Protein AF-T0DKM8-F1 (afdb_monomer)

Foldseek 3Di:
DDDLFWLQLQLVLLVVLQCPDPVRADLQRLCVQLVHDGSVVNVCNNVRNDHDDPVSLVSSCVSSVNDSVSNVVSVVVRVVVSVVSVVVVVVVVVVVVVVVVVVVVVVVVVVVVVVVPVVPPPPDD

Secondary structure (DSSP, 8-state):
---SS--HHHHHHHHHHHHHSSSPPPHHHHHHHTT-SSTHHHHHHHTTS-PPPGGGHHHHHHHHT--HHHHHHHHHHHHHHHHHHHHHHHHHHHHHHHHHHHHHHHHHHHHHHHHTTSSTTS---

Radius of gyration: 28.66 Å; Cα contacts (8 Å, |Δi|>4): 99; chains: 1; bounding box: 70×49×74 Å

Solvent-accessible surface area (backbone atoms only — not comparable to full-atom values): 7139 Å² total; per-residue (Å²): 132,83,71,63,68,48,21,55,52,48,10,48,52,52,49,52,37,39,64,70,37,84,74,77,49,50,52,48,55,48,19,47,75,72,73,40,95,54,28,61,63,44,51,36,23,55,69,30,74,39,77,82,59,80,92,44,47,69,55,50,26,68,75,51,74,44,55,73,63,63,54,47,53,33,52,49,52,20,49,51,55,18,52,53,44,53,55,53,51,52,55,52,50,54,53,53,52,54,59,51,54,59,52,54,63,60,56,60,64,64,57,61,64,59,62,68,61,68,70,73,77,77,83,83,129

Sequence (125 aa):
MKERRVFENIAELIKVKRRSLSPKVSQQGLSYRLGYKNGQFISNIERGLCSVPLRSLNTVCSVLKVSKEELKEVLLKDYEQTIDNYFAEAALQEQASASVEARDASATSDKELKGNFEFASSLVI

Structure (mmCIF, N/CA/C/O backbone):
data_AF-T0DKM8-F1
#
_entry.id   AF-T0DKM8-F1
#
loop_
_atom_site.group_PDB
_atom_site.id
_atom_site.type_symbol
_atom_site.label_atom_id
_atom_site.label_alt_id
_atom_site.label_comp_id
_atom_site.label_asym_id
_atom_site.label_entity_id
_atom_site.label_seq_id
_atom_site.pdbx_PDB_ins_code
_atom_site.Cartn_x
_atom_site.Cartn_y
_atom_site.Cartn_z
_atom_site.occupancy
_atom_site.B_iso_or_equiv
_atom_site.auth_seq_id
_atom_site.auth_comp_id
_atom_site.auth_asym_id
_atom_site.auth_atom_id
_atom_site.pdbx_PDB_model_num
ATOM 1 N N . MET A 1 1 ? -8.345 13.073 12.822 1.00 47.56 1 MET A N 1
ATOM 2 C CA . MET A 1 1 ? -9.234 11.894 12.871 1.00 47.56 1 MET A CA 1
ATOM 3 C C . MET A 1 1 ? -8.522 10.799 12.096 1.00 47.56 1 MET A C 1
ATOM 5 O O . MET A 1 1 ? -8.175 11.049 10.949 1.00 47.56 1 MET A O 1
ATOM 9 N N . LYS A 1 2 ? -8.146 9.690 12.741 1.00 60.09 2 LYS A N 1
ATOM 10 C CA . LYS A 1 2 ? -7.409 8.601 12.079 1.00 60.09 2 LYS A CA 1
ATOM 11 C C . LYS A 1 2 ? -8.352 7.943 11.062 1.00 60.09 2 LYS A C 1
ATOM 13 O O . LYS A 1 2 ? -9.516 7.724 11.391 1.00 60.09 2 LYS A O 1
ATOM 18 N N . GLU A 1 3 ? -7.909 7.722 9.825 1.00 70.69 3 GLU A N 1
ATOM 19 C CA . GLU A 1 3 ? -8.749 7.062 8.818 1.00 70.69 3 GLU A CA 1
ATOM 20 C C . GLU A 1 3 ? -9.077 5.630 9.262 1.00 70.69 3 GLU A C 1
ATOM 22 O O . GLU A 1 3 ? -8.225 4.920 9.791 1.00 70.69 3 GLU A O 1
ATOM 27 N N . ARG A 1 4 ? -10.335 5.211 9.060 1.00 81.94 4 ARG A N 1
ATOM 28 C CA . ARG A 1 4 ? -10.821 3.894 9.509 1.00 81.94 4 ARG A CA 1
ATOM 29 C C . ARG A 1 4 ? -10.088 2.746 8.824 1.00 81.94 4 ARG A C 1
ATOM 31 O O . ARG A 1 4 ? -9.781 1.742 9.454 1.00 81.94 4 ARG A O 1
ATOM 38 N N . ARG A 1 5 ? -9.817 2.902 7.528 1.00 92.50 5 ARG A N 1
ATOM 39 C CA . ARG A 1 5 ? -9.072 1.925 6.732 1.00 92.50 5 ARG A CA 1
ATOM 40 C C . ARG A 1 5 ? -7.619 2.342 6.660 1.00 92.50 5 ARG A C 1
ATOM 42 O O . ARG A 1 5 ? -7.336 3.513 6.431 1.00 92.50 5 ARG A O 1
ATOM 49 N N . VAL A 1 6 ? -6.736 1.369 6.808 1.00 95.50 6 VAL A N 1
ATOM 50 C CA . VAL A 1 6 ? -5.294 1.573 6.76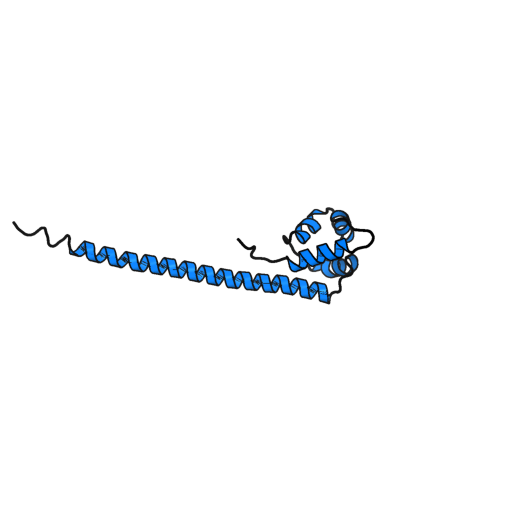5 1.00 95.50 6 VAL A CA 1
ATOM 51 C C . VAL A 1 6 ? -4.738 0.961 5.489 1.00 95.50 6 VAL A C 1
ATOM 53 O O . VAL A 1 6 ? -5.102 -0.152 5.118 1.00 95.50 6 VAL A O 1
ATOM 56 N N . PHE A 1 7 ? -3.869 1.710 4.813 1.00 96.94 7 PHE A N 1
ATOM 57 C CA . PHE A 1 7 ? -3.139 1.271 3.620 1.00 96.94 7 PHE A CA 1
ATOM 58 C C . PHE A 1 7 ? -1.658 1.680 3.694 1.00 96.94 7 PHE A C 1
ATOM 60 O O . PHE A 1 7 ? -1.002 1.863 2.670 1.00 96.94 7 PHE A O 1
ATOM 67 N N . GLU A 1 8 ? -1.140 1.914 4.900 1.00 96.75 8 GLU A N 1
ATOM 68 C CA . GLU A 1 8 ? 0.201 2.462 5.113 1.00 96.75 8 GLU A CA 1
ATOM 69 C C . GLU A 1 8 ? 1.288 1.452 4.743 1.00 96.75 8 GLU A C 1
ATOM 71 O O . GLU A 1 8 ? 2.260 1.810 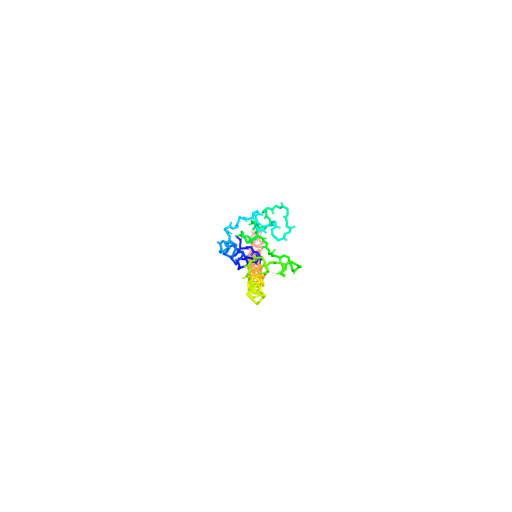4.071 1.00 96.75 8 GLU A O 1
ATOM 76 N N . ASN A 1 9 ? 1.105 0.179 5.107 1.00 97.81 9 ASN A N 1
ATOM 77 C CA . ASN A 1 9 ? 2.109 -0.847 4.857 1.00 97.81 9 ASN A CA 1
ATOM 78 C C . ASN A 1 9 ? 2.210 -1.126 3.346 1.00 97.81 9 ASN A C 1
ATOM 80 O O . ASN A 1 9 ? 3.316 -1.191 2.799 1.00 97.81 9 ASN A O 1
ATOM 84 N N . ILE A 1 10 ? 1.075 -1.228 2.634 1.00 97.38 10 ILE A N 1
ATOM 85 C CA . ILE A 1 10 ? 1.094 -1.384 1.172 1.00 97.38 10 ILE A CA 1
ATOM 86 C C . ILE A 1 10 ? 1.632 -0.134 0.470 1.00 97.38 10 ILE A C 1
ATOM 88 O O . ILE A 1 10 ? 2.397 -0.258 -0.490 1.00 97.38 10 ILE A O 1
ATOM 92 N N . ALA A 1 11 ? 1.294 1.066 0.951 1.00 97.81 11 ALA A N 1
ATOM 93 C CA . ALA A 1 11 ? 1.808 2.319 0.403 1.00 97.81 11 ALA A CA 1
ATOM 94 C C . ALA A 1 11 ? 3.338 2.364 0.452 1.00 97.81 11 ALA A C 1
ATOM 96 O O . ALA A 1 11 ? 3.991 2.686 -0.548 1.00 97.81 11 ALA A O 1
ATOM 97 N N . GLU A 1 12 ? 3.910 2.008 1.603 1.00 98.12 12 GLU A N 1
ATOM 98 C CA . GLU A 1 12 ? 5.351 1.967 1.808 1.00 98.12 12 GLU A CA 1
ATOM 99 C C . GLU A 1 12 ? 6.015 0.913 0.918 1.00 98.12 12 GLU A C 1
ATOM 101 O O . GLU A 1 12 ? 6.947 1.248 0.179 1.00 98.12 12 GLU A O 1
ATOM 106 N N . LEU A 1 13 ? 5.491 -0.319 0.900 1.00 97.94 13 LEU A N 1
ATOM 107 C CA . LEU A 1 13 ? 6.019 -1.405 0.072 1.00 97.94 13 LEU A CA 1
ATOM 108 C C . LEU A 1 13 ? 6.095 -0.997 -1.406 1.00 97.94 13 LEU A C 1
ATOM 110 O O . LEU A 1 13 ? 7.150 -1.106 -2.036 1.00 97.94 13 LEU A O 1
ATOM 114 N N . ILE A 1 14 ? 4.995 -0.486 -1.965 1.00 97.12 14 ILE A N 1
ATOM 115 C CA . ILE A 1 14 ? 4.922 -0.091 -3.378 1.00 97.12 14 ILE A CA 1
ATOM 116 C C . ILE A 1 14 ? 5.894 1.059 -3.672 1.00 97.12 14 ILE A C 1
ATOM 118 O O . ILE A 1 14 ? 6.615 1.019 -4.675 1.00 97.12 14 ILE A O 1
ATOM 122 N N . LYS A 1 15 ? 5.963 2.063 -2.790 1.00 97.38 15 LYS A N 1
ATOM 123 C CA . LYS A 1 15 ? 6.846 3.228 -2.941 1.00 97.38 15 LYS A CA 1
ATOM 124 C C . LYS A 1 15 ? 8.319 2.834 -2.915 1.00 97.38 15 LYS A C 1
ATOM 126 O O . LYS A 1 15 ? 9.087 3.303 -3.760 1.00 97.38 15 LYS A O 1
ATOM 131 N N . VAL A 1 16 ? 8.715 1.983 -1.969 1.00 97.25 16 VAL A N 1
ATOM 132 C CA . VAL A 1 16 ? 10.092 1.490 -1.833 1.00 97.25 16 VAL A CA 1
ATOM 133 C C . VAL A 1 16 ? 10.463 0.643 -3.046 1.00 97.25 16 VAL A C 1
ATOM 135 O O . VAL A 1 16 ? 11.441 0.960 -3.726 1.00 97.25 16 VAL A O 1
ATOM 138 N N . LYS A 1 17 ? 9.643 -0.357 -3.393 1.00 96.81 17 LYS A N 1
ATOM 139 C CA . LYS A 1 17 ? 9.926 -1.274 -4.508 1.00 96.81 17 LYS A CA 1
ATOM 140 C C . LYS A 1 17 ? 9.964 -0.552 -5.848 1.00 96.81 17 LYS A C 1
ATOM 142 O O . LYS A 1 17 ? 10.842 -0.816 -6.660 1.00 96.81 17 LYS A O 1
ATOM 147 N N . ARG A 1 18 ? 9.084 0.428 -6.087 1.00 96.75 18 ARG A N 1
ATOM 148 C CA . ARG A 1 18 ? 9.153 1.250 -7.306 1.00 96.75 18 ARG A CA 1
ATOM 149 C C . ARG A 1 18 ? 10.467 2.025 -7.391 1.00 96.75 18 ARG A C 1
ATOM 151 O O . ARG A 1 18 ? 11.062 2.102 -8.466 1.00 96.75 18 ARG A O 1
ATOM 158 N N . ARG A 1 19 ? 10.901 2.636 -6.284 1.00 95.94 19 ARG A N 1
ATOM 159 C CA . ARG A 1 19 ? 12.133 3.439 -6.229 1.00 95.94 19 ARG A CA 1
ATOM 160 C C . ARG A 1 19 ? 13.398 2.587 -6.344 1.00 95.94 19 ARG A C 1
ATOM 162 O O . ARG A 1 19 ? 14.405 3.119 -6.804 1.00 95.94 19 ARG A O 1
ATOM 169 N N . SER A 1 20 ? 13.340 1.307 -5.970 1.00 95.50 20 SER A N 1
ATOM 170 C CA . SER A 1 20 ? 14.455 0.364 -6.101 1.00 95.50 20 SER A CA 1
ATOM 171 C C . SER A 1 20 ? 14.591 -0.257 -7.497 1.00 95.50 20 SER A C 1
ATOM 173 O O . SER A 1 20 ? 15.596 -0.912 -7.762 1.00 95.50 20 SER A O 1
ATOM 175 N N . LEU A 1 21 ? 13.615 -0.082 -8.398 1.00 92.75 21 LEU A N 1
ATOM 176 C CA . LEU A 1 21 ? 13.720 -0.583 -9.773 1.00 92.75 21 LEU A CA 1
ATOM 177 C C . LEU A 1 21 ? 14.831 0.137 -10.551 1.00 92.75 21 LEU A C 1
ATOM 179 O O . LEU A 1 21 ? 14.988 1.356 -10.454 1.00 92.75 21 LEU A O 1
ATOM 183 N N . SER A 1 22 ? 15.552 -0.626 -11.378 1.00 91.06 22 SER A N 1
ATOM 184 C CA . SER A 1 22 ? 16.540 -0.114 -12.329 1.00 91.06 22 SER A CA 1
ATOM 185 C C . SER A 1 22 ? 16.103 -0.434 -13.768 1.00 91.06 22 SER A C 1
ATOM 187 O O . SER A 1 22 ? 15.874 -1.609 -14.070 1.00 91.06 22 SER A O 1
ATOM 189 N N . PRO A 1 23 ? 15.953 0.571 -14.656 1.00 90.00 23 PRO A N 1
ATOM 190 C CA . PRO A 1 23 ? 16.074 2.012 -14.395 1.00 90.00 23 PRO A CA 1
ATOM 191 C C . PRO A 1 23 ? 14.964 2.538 -13.468 1.00 90.00 23 PRO A C 1
ATOM 193 O O . PRO A 1 23 ? 13.896 1.932 -13.372 1.00 90.00 23 PRO A O 1
ATOM 196 N N . LYS A 1 24 ? 15.200 3.690 -12.817 1.00 90.50 24 LYS A N 1
ATOM 197 C CA . 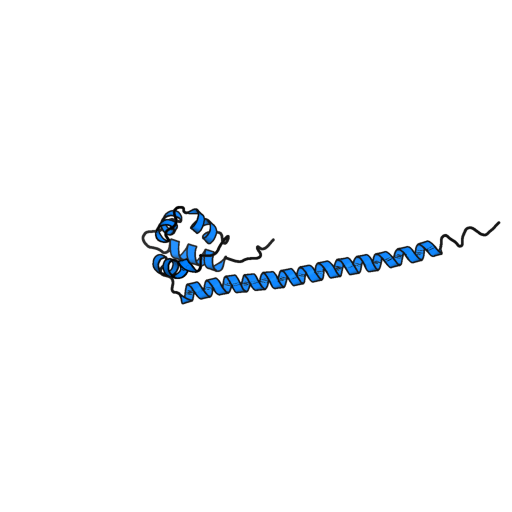LYS A 1 24 ? 14.220 4.323 -11.915 1.00 90.50 24 LYS A CA 1
ATOM 198 C C . LYS A 1 24 ? 12.882 4.525 -12.626 1.00 90.50 24 LYS A C 1
ATOM 200 O O . LYS A 1 24 ? 12.812 5.154 -13.680 1.00 90.50 24 LYS A O 1
ATOM 205 N N . VAL A 1 25 ? 11.809 4.034 -12.011 1.00 94.88 25 VAL A N 1
ATOM 206 C CA . VAL A 1 25 ? 10.457 4.094 -12.577 1.00 94.88 25 VAL A CA 1
ATOM 207 C C . VAL A 1 25 ? 9.651 5.215 -11.915 1.00 94.88 25 VAL A C 1
ATOM 209 O O . VAL A 1 25 ? 9.524 5.271 -10.690 1.00 94.88 25 VAL A O 1
ATOM 212 N N . SER A 1 26 ? 9.082 6.121 -12.715 1.00 95.94 26 SER A N 1
ATOM 213 C CA . SER A 1 26 ? 8.146 7.150 -12.235 1.00 95.94 26 SER A CA 1
ATOM 214 C C . SER A 1 26 ? 6.786 6.543 -11.858 1.00 95.94 26 SER A C 1
ATOM 216 O O . SER A 1 26 ? 6.471 5.422 -12.253 1.00 95.94 26 SER A O 1
ATOM 218 N N . GLN A 1 27 ? 5.942 7.273 -11.121 1.00 96.50 27 GLN A N 1
ATOM 219 C CA . GLN A 1 27 ? 4.582 6.807 -10.795 1.00 96.50 27 GLN A CA 1
ATOM 220 C C . GLN A 1 27 ? 3.769 6.501 -12.063 1.00 96.50 27 GLN A C 1
ATOM 222 O O . GLN A 1 27 ? 3.155 5.443 -12.172 1.00 96.50 27 GLN A O 1
ATOM 227 N N . GLN A 1 28 ? 3.841 7.387 -13.061 1.00 96.06 28 GLN A N 1
ATOM 228 C CA . GLN A 1 28 ? 3.220 7.183 -14.369 1.00 96.06 28 GLN A CA 1
ATOM 229 C C . GLN A 1 28 ? 3.774 5.934 -15.074 1.00 96.06 28 GLN A C 1
ATOM 231 O O . GLN A 1 28 ? 3.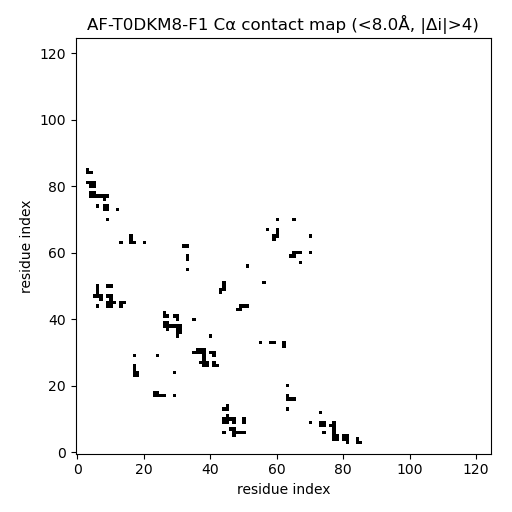007 5.133 -15.603 1.00 96.06 28 GLN A O 1
ATOM 236 N N . GLY A 1 29 ? 5.097 5.737 -15.043 1.00 95.00 29 GLY A N 1
ATOM 237 C CA . GLY A 1 29 ? 5.745 4.572 -15.644 1.00 95.00 29 GLY A CA 1
ATOM 238 C C . GLY A 1 29 ? 5.332 3.252 -14.990 1.00 95.00 29 GLY A C 1
ATOM 239 O O . GLY A 1 29 ? 5.103 2.271 -15.694 1.00 95.00 29 GLY A O 1
ATOM 240 N N . LEU A 1 30 ? 5.191 3.220 -13.661 1.00 95.44 30 LEU A N 1
ATOM 241 C CA . LEU A 1 30 ? 4.686 2.040 -12.957 1.00 95.44 30 LEU A CA 1
ATOM 242 C C . LEU A 1 30 ? 3.225 1.771 -13.324 1.00 95.44 30 LEU A C 1
ATOM 244 O O . LEU A 1 30 ? 2.861 0.628 -13.581 1.00 95.44 30 LEU A O 1
ATOM 248 N N . SER A 1 31 ? 2.410 2.823 -13.399 1.00 95.38 31 SER A N 1
ATOM 249 C CA . SER A 1 31 ? 0.998 2.699 -13.750 1.00 95.38 31 SER A CA 1
ATOM 250 C C . SER A 1 31 ? 0.800 2.041 -15.116 1.00 95.38 31 SER A C 1
ATOM 252 O O . SER A 1 31 ? 0.045 1.079 -15.230 1.00 95.38 31 SER A O 1
ATOM 254 N N . TYR A 1 32 ? 1.568 2.469 -16.125 1.00 94.31 32 TYR A N 1
ATOM 255 C CA . TYR A 1 32 ? 1.547 1.842 -17.448 1.00 94.31 32 TYR A CA 1
ATOM 256 C C . TYR A 1 32 ? 1.983 0.372 -17.419 1.00 94.31 32 TYR A C 1
ATOM 258 O O . TYR A 1 32 ? 1.351 -0.460 -18.063 1.00 94.31 32 TYR A O 1
ATOM 266 N N . ARG A 1 33 ? 3.015 0.021 -16.636 1.00 93.75 33 ARG A N 1
ATOM 267 C CA . ARG A 1 33 ? 3.469 -1.378 -16.484 1.00 93.75 33 ARG A CA 1
ATOM 268 C C . ARG A 1 33 ? 2.421 -2.276 -15.827 1.00 93.75 33 ARG A C 1
ATOM 270 O O . ARG A 1 33 ? 2.381 -3.464 -16.118 1.00 93.75 33 ARG A O 1
ATOM 277 N N . LEU A 1 34 ? 1.584 -1.715 -14.957 1.00 92.25 34 LEU A N 1
ATOM 278 C CA . LEU A 1 34 ? 0.456 -2.419 -14.344 1.00 92.25 34 LEU A CA 1
ATOM 279 C C . LEU A 1 34 ? -0.809 -2.420 -15.226 1.00 92.25 34 LEU A C 1
ATOM 281 O O . LEU A 1 34 ? -1.814 -3.003 -14.827 1.00 92.25 34 LEU A O 1
ATOM 285 N N . GLY A 1 35 ? -0.772 -1.798 -16.410 1.00 91.25 35 GLY A N 1
ATOM 286 C CA . GLY A 1 35 ? -1.886 -1.767 -17.364 1.00 91.25 35 GLY A CA 1
ATOM 287 C C . GLY A 1 35 ? -2.861 -0.597 -17.186 1.00 91.25 35 GLY A C 1
ATOM 288 O O . GLY A 1 35 ? -3.948 -0.610 -17.761 1.00 91.25 35 GLY A O 1
ATOM 289 N N . TYR A 1 36 ? -2.499 0.424 -16.409 1.00 91.62 36 TYR A N 1
ATOM 290 C CA . TYR A 1 36 ? -3.326 1.611 -16.188 1.00 91.62 36 TYR A CA 1
ATOM 291 C C . TYR A 1 36 ? -2.916 2.780 -17.091 1.00 91.62 36 TYR A C 1
ATOM 293 O O . TYR A 1 36 ? -1.772 2.897 -17.526 1.00 91.62 36 TYR A O 1
ATOM 301 N N . LYS A 1 37 ? -3.867 3.685 -17.355 1.00 87.38 37 LYS A N 1
ATOM 302 C CA . LYS A 1 37 ? -3.694 4.804 -18.300 1.00 87.38 37 LYS A CA 1
ATOM 303 C C . LYS A 1 37 ? -3.035 6.049 -17.689 1.00 87.38 37 LYS A C 1
ATOM 305 O O . LYS A 1 37 ? -2.474 6.859 -18.417 1.00 87.38 37 LYS A O 1
ATOM 310 N N . ASN A 1 38 ? -3.107 6.239 -16.370 1.00 91.31 38 ASN A N 1
ATOM 311 C CA . ASN A 1 38 ? -2.593 7.435 -15.691 1.00 91.31 38 ASN A CA 1
ATOM 312 C C . ASN A 1 38 ? -1.910 7.099 -14.358 1.00 91.31 38 ASN A C 1
ATOM 314 O O . ASN A 1 38 ? -2.185 6.065 -13.758 1.00 91.31 38 ASN A O 1
ATOM 318 N N . GLY A 1 39 ? -1.022 7.971 -13.882 1.00 91.44 39 GLY A N 1
ATOM 319 C CA . GLY A 1 39 ? -0.260 7.796 -12.642 1.00 91.44 39 GLY A CA 1
ATOM 320 C C . GLY A 1 39 ? -1.046 8.035 -11.350 1.00 91.44 39 GLY A C 1
ATOM 321 O O . GLY A 1 39 ? -0.502 7.786 -10.274 1.00 91.44 39 GLY A O 1
ATOM 322 N N . GLN A 1 40 ? -2.306 8.483 -11.428 1.00 94.31 40 GLN A N 1
ATOM 323 C CA . GLN A 1 40 ? -3.114 8.816 -10.250 1.00 94.31 40 GLN A CA 1
ATOM 324 C C . GLN A 1 40 ? -3.312 7.603 -9.344 1.00 94.31 40 GLN A C 1
ATOM 326 O O . GLN A 1 40 ? -3.262 7.726 -8.125 1.00 94.31 40 GLN A O 1
ATOM 331 N N . PHE A 1 41 ? -3.487 6.426 -9.943 1.00 94.31 41 PHE A N 1
ATOM 332 C CA . PHE A 1 41 ? -3.657 5.189 -9.195 1.00 94.31 41 PHE A CA 1
ATOM 333 C C . PHE A 1 41 ? -2.448 4.891 -8.293 1.00 94.31 41 PHE A C 1
ATOM 335 O O . PHE A 1 41 ? -2.613 4.670 -7.097 1.00 94.31 41 PHE A O 1
ATOM 342 N N . ILE A 1 42 ? -1.228 4.988 -8.832 1.00 96.50 42 ILE A N 1
ATOM 343 C CA . ILE A 1 42 ? 0.001 4.814 -8.043 1.00 96.50 42 ILE A CA 1
ATOM 344 C C . ILE A 1 42 ? 0.146 5.922 -6.999 1.00 96.50 42 ILE A C 1
ATOM 346 O O . ILE A 1 42 ? 0.542 5.645 -5.873 1.00 96.50 42 ILE A O 1
ATOM 350 N N . SER A 1 43 ? -0.201 7.165 -7.344 1.00 97.25 43 SER A N 1
ATOM 351 C CA . SER A 1 43 ? -0.174 8.284 -6.396 1.00 97.25 43 SER A CA 1
ATOM 352 C C . SER A 1 43 ? -1.104 8.052 -5.198 1.00 97.25 43 SER A C 1
ATOM 354 O O . SER A 1 43 ? -0.698 8.273 -4.060 1.00 97.25 43 SER A O 1
ATOM 356 N N . ASN A 1 44 ? -2.321 7.550 -5.433 1.00 96.75 44 ASN A N 1
ATOM 357 C CA . ASN A 1 44 ? -3.275 7.227 -4.371 1.00 96.75 44 ASN A CA 1
ATOM 358 C C . ASN A 1 44 ? -2.752 6.112 -3.460 1.00 96.75 44 ASN A C 1
ATOM 360 O O . ASN A 1 44 ? -2.849 6.242 -2.241 1.00 96.75 44 ASN A O 1
ATOM 364 N N . ILE A 1 45 ? -2.151 5.065 -4.036 1.00 96.50 45 ILE A N 1
ATOM 365 C CA . ILE A 1 45 ? -1.539 3.987 -3.252 1.00 96.50 45 ILE A CA 1
ATOM 366 C C . ILE A 1 45 ? -0.387 4.525 -2.406 1.00 96.50 45 ILE A C 1
ATOM 368 O O . ILE A 1 45 ? -0.384 4.331 -1.202 1.00 96.50 45 ILE A O 1
ATOM 372 N N . GLU A 1 46 ? 0.574 5.248 -2.991 1.00 97.31 46 GLU A N 1
ATOM 373 C CA . GLU A 1 46 ? 1.756 5.739 -2.257 1.00 97.31 46 GLU A CA 1
ATOM 374 C C . GLU A 1 46 ? 1.433 6.776 -1.168 1.00 97.31 46 GLU A C 1
ATOM 376 O O . GLU A 1 46 ? 2.292 7.081 -0.339 1.00 97.31 46 GLU A O 1
ATOM 381 N N . ARG A 1 47 ? 0.218 7.335 -1.187 1.00 96.69 47 ARG A N 1
ATOM 382 C CA . ARG A 1 47 ? -0.328 8.226 -0.154 1.00 96.69 47 ARG A CA 1
ATOM 383 C C . ARG A 1 47 ? -1.146 7.491 0.910 1.00 96.69 47 ARG A C 1
ATOM 385 O O . ARG A 1 47 ? -1.634 8.152 1.817 1.00 96.69 47 ARG A O 1
ATOM 392 N N . GLY A 1 48 ? -1.328 6.177 0.779 1.00 95.94 48 GLY A N 1
ATOM 393 C CA . GLY A 1 48 ? -2.146 5.383 1.692 1.00 95.94 48 GLY A CA 1
ATOM 394 C C . GLY A 1 48 ? -3.648 5.631 1.550 1.00 95.94 48 GLY A C 1
ATOM 395 O O . GLY A 1 48 ? -4.374 5.408 2.504 1.00 95.94 48 GLY A O 1
ATOM 396 N N . LEU A 1 49 ? -4.131 6.091 0.388 1.00 95.44 49 LEU A N 1
ATOM 397 C CA . LEU A 1 49 ? -5.564 6.351 0.162 1.00 95.44 49 LEU A CA 1
ATOM 398 C C . LEU A 1 49 ? -6.324 5.117 -0.337 1.00 95.44 49 LEU A C 1
ATOM 400 O O . LEU A 1 49 ? -7.548 5.037 -0.226 1.00 95.44 49 LEU A O 1
ATOM 404 N N . CYS A 1 50 ? -5.620 4.175 -0.964 1.00 95.06 50 CYS A N 1
ATOM 405 C CA . CYS A 1 50 ? -6.210 2.933 -1.441 1.00 95.06 50 CYS A CA 1
ATOM 406 C C . CYS A 1 50 ? -5.193 1.793 -1.495 1.00 95.06 50 CYS A C 1
ATOM 408 O O . CYS A 1 50 ? -3.985 2.010 -1.571 1.00 95.06 50 CYS A O 1
ATOM 410 N N . SER A 1 51 ? -5.716 0.568 -1.519 1.00 95.75 51 SER A N 1
ATOM 411 C CA . SER A 1 51 ? -4.938 -0.645 -1.767 1.00 95.75 51 SER A CA 1
ATOM 412 C C . SER A 1 51 ? -4.964 -1.059 -3.246 1.00 95.75 51 SER A C 1
ATOM 414 O O . SER A 1 51 ? -5.703 -0.512 -4.072 1.00 95.75 51 SER A O 1
ATOM 416 N N . VAL A 1 52 ? -4.158 -2.067 -3.578 1.00 94.12 52 VAL A N 1
ATOM 417 C CA . VAL A 1 52 ? -4.128 -2.714 -4.892 1.00 94.12 52 VAL A CA 1
ATOM 418 C C . VAL A 1 52 ? -5.344 -3.642 -5.088 1.00 94.12 52 VAL A C 1
ATOM 420 O O . VAL A 1 52 ? -5.724 -4.369 -4.170 1.00 94.12 52 VAL A O 1
ATOM 423 N N . PRO A 1 53 ? -5.967 -3.682 -6.282 1.00 94.25 53 PRO A N 1
ATOM 424 C CA . PRO A 1 53 ? -7.025 -4.641 -6.583 1.00 94.25 53 PRO A CA 1
ATOM 425 C C . PRO A 1 53 ? -6.534 -6.090 -6.499 1.00 94.25 53 PRO A C 1
ATOM 427 O O . PRO A 1 53 ? -5.493 -6.426 -7.065 1.00 94.25 53 PRO A O 1
ATOM 430 N N . LEU A 1 54 ? -7.341 -6.980 -5.910 1.00 95.38 54 LEU A N 1
ATOM 431 C CA . LEU A 1 54 ? -7.002 -8.406 -5.766 1.00 95.38 54 LEU A CA 1
ATOM 432 C C . LEU A 1 54 ? -6.718 -9.101 -7.109 1.00 95.38 54 LEU A C 1
ATOM 434 O O . LEU A 1 54 ? -5.833 -9.946 -7.214 1.00 95.38 54 LEU A O 1
ATOM 438 N N . ARG A 1 55 ? -7.429 -8.704 -8.172 1.00 94.81 55 ARG A N 1
ATOM 439 C CA . ARG A 1 55 ? -7.227 -9.247 -9.527 1.00 94.81 55 ARG A CA 1
ATOM 440 C C . ARG A 1 55 ? -5.851 -8.903 -10.111 1.00 94.81 55 ARG A C 1
ATOM 442 O O . ARG A 1 55 ? -5.381 -9.609 -10.997 1.00 94.81 55 ARG A O 1
ATOM 449 N N . SER A 1 56 ? -5.203 -7.853 -9.607 1.00 92.81 56 SER A N 1
ATOM 450 C CA . SER A 1 56 ? -3.918 -7.355 -10.102 1.00 92.81 56 SER A CA 1
ATOM 451 C C . SER A 1 56 ? -2.716 -7.843 -9.287 1.00 92.81 56 SER A C 1
ATOM 453 O O . SER A 1 56 ? -1.591 -7.488 -9.629 1.00 92.81 56 SER A O 1
ATOM 455 N N . LEU A 1 57 ? -2.901 -8.655 -8.235 1.00 96.12 57 LEU A N 1
ATOM 456 C CA . LEU A 1 57 ? -1.811 -9.058 -7.328 1.00 96.12 57 LEU A CA 1
ATOM 457 C C . LEU A 1 57 ? -0.659 -9.761 -8.055 1.00 96.12 57 LEU A C 1
ATOM 459 O O . LEU A 1 57 ? 0.500 -9.409 -7.853 1.00 96.12 57 LEU A O 1
ATOM 463 N N . ASN A 1 58 ? -0.970 -10.694 -8.961 1.00 96.25 58 ASN A N 1
ATOM 464 C CA . ASN A 1 58 ? 0.056 -11.374 -9.760 1.00 96.25 58 ASN A CA 1
ATOM 465 C C . 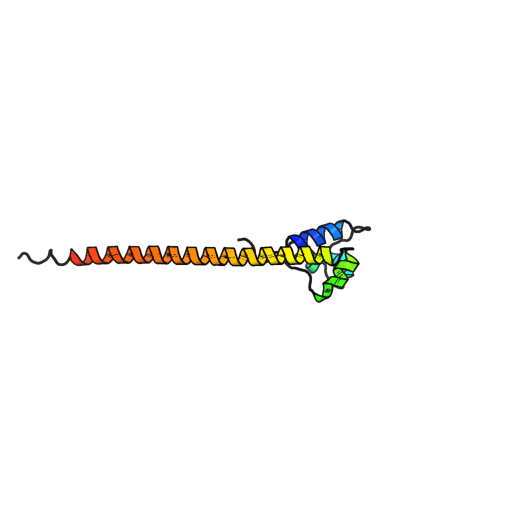ASN A 1 58 ? 0.864 -10.376 -10.607 1.00 96.25 58 ASN A C 1
ATOM 467 O O . ASN A 1 58 ? 2.093 -10.455 -10.659 1.00 96.25 58 ASN A O 1
ATOM 471 N N . THR A 1 59 ? 0.190 -9.402 -11.224 1.00 95.62 59 THR A N 1
ATOM 472 C CA . THR A 1 59 ? 0.844 -8.350 -12.010 1.00 95.62 59 THR A CA 1
ATOM 473 C C . THR A 1 59 ? 1.733 -7.483 -11.123 1.00 95.62 59 THR A C 1
ATOM 475 O O . THR A 1 59 ? 2.890 -7.252 -11.471 1.00 95.62 59 THR A O 1
ATOM 478 N N . VAL A 1 60 ? 1.247 -7.075 -9.947 1.00 95.88 60 VAL A N 1
ATOM 479 C CA . VAL A 1 60 ? 2.011 -6.288 -8.965 1.00 95.88 60 VAL A CA 1
ATOM 480 C C . VAL A 1 60 ? 3.291 -7.017 -8.551 1.00 95.88 60 VAL A C 1
ATOM 482 O O . VAL A 1 60 ? 4.370 -6.437 -8.677 1.00 95.88 60 VAL A O 1
ATOM 485 N N . CYS A 1 61 ? 3.205 -8.294 -8.161 1.00 97.19 61 CYS A N 1
ATOM 486 C CA . CYS A 1 61 ? 4.376 -9.118 -7.837 1.00 97.19 61 CYS A CA 1
ATOM 487 C C . CYS A 1 61 ? 5.381 -9.160 -8.998 1.00 97.19 61 CYS A C 1
ATOM 489 O O . CYS A 1 61 ? 6.579 -8.942 -8.808 1.00 97.19 61 CYS A O 1
ATOM 491 N N . SER A 1 62 ? 4.895 -9.395 -10.222 1.00 95.75 62 SER A N 1
ATOM 492 C CA . SER A 1 62 ? 5.752 -9.554 -11.403 1.00 95.75 62 SER A CA 1
ATOM 493 C C . SER A 1 62 ? 6.494 -8.269 -11.804 1.00 95.75 62 SER A C 1
ATOM 495 O O . SER A 1 62 ? 7.670 -8.328 -12.189 1.00 95.75 62 SER A O 1
ATOM 497 N N . VAL A 1 63 ? 5.825 -7.114 -11.687 1.00 94.88 63 VAL A N 1
ATOM 498 C CA . VAL A 1 63 ? 6.342 -5.794 -12.073 1.00 94.88 63 VAL A CA 1
ATOM 499 C C . VAL A 1 63 ? 7.268 -5.225 -11.005 1.00 94.88 63 VAL A C 1
ATOM 501 O O . VAL A 1 63 ? 8.327 -4.702 -11.346 1.00 94.88 63 VAL A O 1
ATOM 504 N N . LEU A 1 64 ? 6.897 -5.340 -9.727 1.00 95.44 64 LEU A N 1
ATOM 505 C CA . LEU A 1 64 ? 7.670 -4.788 -8.609 1.00 95.44 64 LEU A CA 1
ATOM 506 C C . LEU A 1 64 ? 8.721 -5.746 -8.048 1.00 95.44 64 LEU A C 1
ATOM 508 O O . LEU A 1 64 ? 9.475 -5.349 -7.165 1.00 95.44 64 LEU A O 1
ATOM 512 N N . LYS A 1 65 ? 8.791 -6.981 -8.562 1.00 95.38 65 LYS A N 1
ATOM 513 C CA . LYS A 1 65 ? 9.715 -8.025 -8.086 1.00 95.38 65 LYS A CA 1
ATOM 514 C C . LYS A 1 65 ? 9.554 -8.271 -6.580 1.00 95.38 65 LYS A C 1
ATOM 516 O O . LYS A 1 65 ? 10.519 -8.289 -5.823 1.00 95.38 65 LYS A O 1
ATOM 521 N N . VAL A 1 66 ? 8.300 -8.434 -6.170 1.00 96.31 66 VAL A N 1
ATOM 522 C CA . VAL A 1 66 ? 7.868 -8.708 -4.791 1.00 96.31 66 VAL A CA 1
ATOM 523 C C . VAL A 1 66 ? 7.336 -10.136 -4.734 1.00 96.31 66 VAL A C 1
ATOM 525 O O . VAL A 1 66 ? 6.630 -10.555 -5.657 1.00 96.31 66 VAL A O 1
ATOM 528 N N . SER A 1 67 ? 7.672 -10.886 -3.682 1.00 97.75 67 SER A N 1
ATOM 529 C CA . SER A 1 67 ? 7.137 -12.241 -3.504 1.00 97.75 67 SER A CA 1
ATOM 530 C C . SER A 1 67 ? 5.644 -12.200 -3.162 1.00 97.75 67 SER A C 1
ATOM 532 O O . SER A 1 67 ? 5.109 -11.185 -2.712 1.00 97.75 67 SER A O 1
ATOM 534 N N . LYS A 1 68 ? 4.928 -13.300 -3.404 1.00 97.81 68 LYS A N 1
ATOM 535 C CA . LYS A 1 68 ? 3.494 -13.359 -3.077 1.00 97.81 68 LYS A CA 1
ATOM 536 C C . LYS A 1 68 ? 3.282 -13.303 -1.567 1.00 97.81 68 LYS A C 1
ATOM 538 O O . LYS A 1 68 ? 2.299 -12.731 -1.107 1.00 97.81 68 LYS A O 1
ATOM 543 N N . GLU A 1 69 ? 4.213 -13.882 -0.823 1.00 98.06 69 GLU A N 1
ATOM 544 C CA . GLU A 1 69 ? 4.242 -13.949 0.631 1.00 98.06 69 GLU A CA 1
ATOM 545 C C . GLU A 1 69 ? 4.413 -12.549 1.226 1.00 98.06 69 GLU A C 1
ATOM 547 O O . GLU A 1 69 ? 3.555 -12.126 1.994 1.00 98.06 69 GLU A O 1
ATOM 552 N N . GLU A 1 70 ? 5.419 -11.793 0.768 1.00 97.62 70 GLU A N 1
ATOM 553 C CA . GLU A 1 70 ? 5.687 -10.414 1.209 1.00 97.62 70 GLU A CA 1
ATOM 554 C C . GLU A 1 70 ? 4.478 -9.505 0.945 1.00 97.62 70 GLU A C 1
ATOM 556 O O . GLU A 1 70 ? 4.030 -8.773 1.827 1.00 97.62 70 GLU A O 1
ATOM 561 N N . LEU A 1 71 ? 3.891 -9.583 -0.258 1.00 97.69 71 LEU A N 1
ATOM 562 C CA . LEU A 1 71 ? 2.710 -8.785 -0.595 1.00 97.69 71 LEU A CA 1
ATOM 563 C C . LEU A 1 71 ? 1.496 -9.162 0.268 1.00 97.69 71 LEU A C 1
ATOM 565 O O . LEU A 1 71 ? 0.752 -8.286 0.705 1.00 97.69 71 LEU A O 1
ATOM 569 N N . LYS A 1 72 ? 1.284 -10.460 0.509 1.00 98.25 72 LYS A N 1
ATOM 570 C CA . LYS A 1 72 ? 0.175 -10.964 1.328 1.00 98.25 72 LYS A CA 1
ATOM 571 C C . LYS A 1 72 ? 0.307 -10.514 2.781 1.00 98.25 72 LYS A C 1
ATOM 573 O O . LYS A 1 72 ? -0.676 -10.048 3.343 1.00 98.25 72 LYS A O 1
ATOM 578 N N . GLU A 1 73 ? 1.489 -10.643 3.376 1.00 98.38 73 GLU A N 1
ATOM 579 C CA . GLU A 1 73 ? 1.753 -10.229 4.760 1.00 98.38 73 GLU A CA 1
ATOM 580 C C . GLU A 1 73 ? 1.464 -8.743 4.965 1.00 98.38 73 GLU A C 1
ATOM 582 O O . GLU A 1 73 ? 0.761 -8.367 5.901 1.00 98.38 73 GLU A O 1
ATOM 587 N N . VAL A 1 74 ? 1.921 -7.905 4.035 1.00 97.94 74 VAL A N 1
ATOM 588 C CA . VAL A 1 74 ? 1.674 -6.461 4.071 1.00 97.94 74 VAL A CA 1
ATOM 589 C C . VAL A 1 74 ? 0.181 -6.129 3.988 1.00 97.94 74 VAL A C 1
ATOM 591 O O . VAL A 1 74 ? -0.306 -5.308 4.764 1.00 97.94 74 VAL A O 1
ATOM 594 N N . LEU A 1 75 ? -0.566 -6.797 3.102 1.00 97.88 75 LEU A N 1
ATOM 595 C CA . LEU A 1 75 ? -2.016 -6.608 2.989 1.00 97.88 75 LEU A CA 1
ATOM 596 C C . LEU A 1 75 ? -2.770 -7.062 4.245 1.00 97.88 75 LEU A C 1
ATOM 598 O O . LEU A 1 75 ? -3.731 -6.409 4.647 1.00 97.88 75 LEU A O 1
ATOM 602 N N . LEU A 1 76 ? -2.351 -8.172 4.857 1.00 98.19 76 LEU A N 1
ATOM 603 C CA . LEU A 1 76 ? -2.957 -8.666 6.093 1.00 98.19 76 LEU A CA 1
ATOM 604 C C . LEU A 1 76 ? -2.707 -7.710 7.257 1.00 98.19 76 LEU A C 1
ATOM 606 O O . LEU A 1 76 ? -3.633 -7.450 8.014 1.00 98.19 76 LEU A O 1
ATOM 610 N N . LYS A 1 77 ? -1.509 -7.129 7.350 1.00 98.06 77 LYS A N 1
ATOM 611 C CA . LYS A 1 77 ? -1.168 -6.149 8.386 1.00 98.06 77 LYS A CA 1
ATOM 612 C C . LYS A 1 77 ? -1.999 -4.865 8.279 1.00 98.06 77 LYS A C 1
ATOM 614 O O . LYS A 1 77 ? -2.483 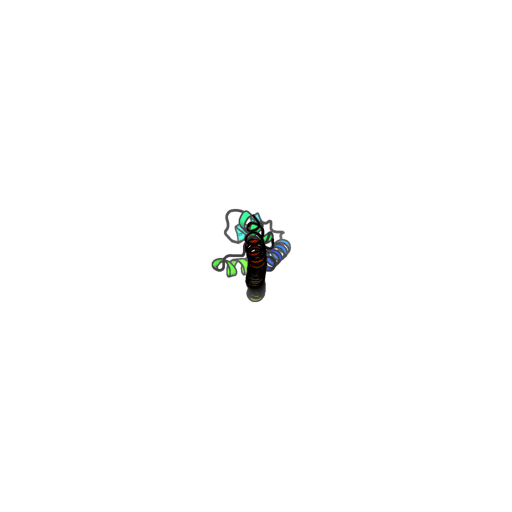-4.356 9.284 1.00 98.06 77 LYS A O 1
ATOM 619 N N . ASP A 1 78 ? -2.213 -4.364 7.063 1.00 97.69 78 ASP A N 1
ATOM 620 C CA . ASP A 1 78 ? -3.125 -3.235 6.818 1.00 97.69 78 ASP A CA 1
ATOM 621 C C . ASP A 1 78 ? -4.571 -3.570 7.232 1.00 97.69 78 ASP A C 1
ATOM 623 O O . ASP A 1 78 ? -5.290 -2.736 7.792 1.00 97.69 78 ASP A O 1
ATOM 627 N N . TYR A 1 79 ? -5.005 -4.807 6.977 1.00 97.44 79 TYR A N 1
ATOM 628 C CA . TYR A 1 79 ? -6.347 -5.263 7.328 1.00 97.44 79 TYR A CA 1
ATOM 629 C C . TYR A 1 79 ? -6.530 -5.472 8.838 1.00 97.44 79 TYR A C 1
ATOM 631 O O . TYR A 1 79 ? -7.547 -5.056 9.384 1.00 97.44 79 TYR A O 1
ATOM 639 N N . GLU A 1 80 ? -5.538 -6.044 9.517 1.00 97.81 80 GLU A N 1
ATOM 640 C CA . GLU A 1 80 ? -5.486 -6.187 10.976 1.00 97.81 80 GLU A CA 1
ATOM 641 C C . GLU A 1 80 ? -5.619 -4.820 11.657 1.00 97.81 80 GLU A C 1
ATOM 643 O O . GLU A 1 80 ? -6.557 -4.595 12.417 1.00 97.81 80 GLU A O 1
ATOM 648 N N . GLN A 1 81 ? -4.788 -3.849 11.267 1.00 96.75 81 GLN A N 1
ATOM 649 C CA . GLN A 1 81 ? -4.856 -2.488 11.810 1.00 96.75 81 GLN A CA 1
ATOM 650 C C . GLN A 1 81 ? -6.186 -1.791 11.508 1.00 96.75 81 GLN A C 1
ATOM 652 O O . GLN A 1 81 ? -6.673 -0.988 12.305 1.00 96.75 81 GLN A O 1
ATOM 657 N N . THR A 1 82 ? -6.778 -2.080 10.347 1.00 96.44 82 THR A N 1
ATOM 658 C CA . THR A 1 82 ? -8.121 -1.601 10.016 1.00 96.44 82 THR A CA 1
ATOM 659 C C . THR A 1 82 ? -9.132 -2.150 11.021 1.00 96.44 82 THR A C 1
ATOM 661 O O . THR A 1 82 ? -9.878 -1.367 11.600 1.00 96.44 82 THR A O 1
ATOM 664 N N . ILE A 1 83 ? -9.142 -3.463 11.268 1.00 96.44 83 ILE A N 1
ATOM 665 C CA . ILE A 1 83 ? -10.049 -4.100 12.235 1.00 96.44 83 ILE A CA 1
ATOM 666 C C .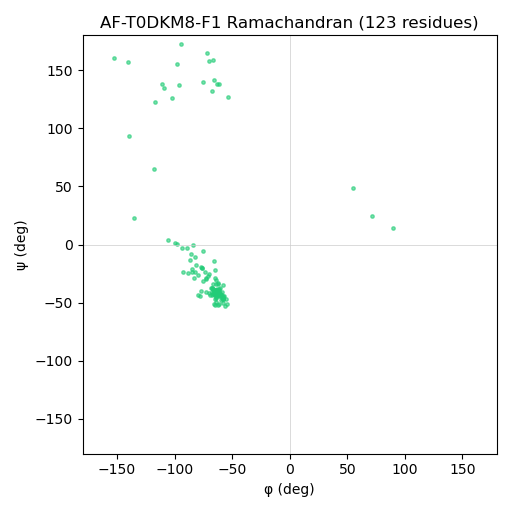 ILE A 1 83 ? -9.869 -3.498 13.634 1.00 96.44 83 ILE A C 1
ATOM 668 O O . ILE A 1 83 ? -10.858 -3.100 14.250 1.00 96.44 83 ILE A O 1
ATOM 672 N N . ASP A 1 84 ? -8.627 -3.352 14.096 1.00 96.00 84 ASP A N 1
ATOM 673 C CA . ASP A 1 84 ? -8.327 -2.772 15.409 1.00 96.00 84 ASP A CA 1
ATOM 674 C C . ASP A 1 84 ? -8.872 -1.346 15.547 1.00 96.00 84 ASP A C 1
ATOM 676 O O . ASP A 1 84 ? -9.453 -0.993 16.575 1.00 96.00 84 ASP A O 1
ATOM 680 N N . ASN A 1 85 ? -8.747 -0.526 14.496 1.00 94.62 85 ASN A N 1
ATOM 681 C CA . ASN A 1 85 ? -9.306 0.826 14.495 1.00 94.62 85 ASN A CA 1
ATOM 682 C C . ASN A 1 85 ? -10.841 0.807 14.619 1.00 94.62 85 ASN A C 1
ATOM 684 O O . ASN A 1 85 ? -11.395 1.655 15.317 1.00 94.62 85 ASN A O 1
ATOM 688 N N . TYR A 1 86 ? -11.530 -0.144 13.975 1.00 94.00 86 TYR A N 1
ATOM 689 C CA . TYR A 1 86 ? -12.989 -0.278 14.086 1.00 94.00 86 TYR A CA 1
ATOM 690 C C . TYR A 1 86 ? -13.424 -0.710 15.493 1.00 94.00 86 TYR A C 1
ATOM 692 O O . TYR A 1 86 ? -14.396 -0.163 16.016 1.00 94.00 86 TYR A O 1
ATOM 700 N N . PHE A 1 87 ? -12.708 -1.641 16.132 1.00 94.12 87 PHE A N 1
ATOM 701 C CA . PHE A 1 87 ? -12.996 -2.023 17.519 1.00 94.12 87 PHE A CA 1
ATOM 702 C C . PHE A 1 87 ? -12.739 -0.876 18.501 1.00 94.12 87 PHE A C 1
ATOM 704 O O . PHE A 1 87 ? -13.557 -0.630 19.387 1.00 94.12 87 PHE A O 1
ATOM 711 N N . ALA A 1 88 ? -11.645 -0.132 18.320 1.00 91.88 88 ALA A N 1
ATOM 712 C CA . ALA A 1 88 ? -11.340 1.028 19.151 1.00 91.88 88 ALA A CA 1
ATOM 713 C C . ALA A 1 88 ? -12.394 2.140 19.007 1.00 91.88 88 ALA A C 1
ATOM 715 O O . ALA A 1 88 ? -12.789 2.748 19.999 1.00 91.88 88 ALA A O 1
ATOM 716 N N . GLU A 1 89 ? -12.876 2.400 17.788 1.00 89.06 89 GLU A N 1
ATOM 717 C CA . GLU A 1 89 ? -13.924 3.396 17.542 1.00 89.06 89 GLU A CA 1
ATOM 718 C C . GLU A 1 89 ? -15.253 3.003 18.197 1.00 89.06 89 GLU A C 1
ATOM 720 O O . GLU A 1 89 ? -15.880 3.848 18.837 1.00 89.06 89 GLU A O 1
ATOM 725 N N . ALA A 1 90 ? -15.656 1.733 18.094 1.00 90.06 90 ALA A N 1
ATOM 726 C CA . ALA A 1 90 ? -16.865 1.234 18.748 1.00 90.06 90 ALA A CA 1
ATOM 727 C C . ALA A 1 90 ? -16.808 1.438 20.273 1.00 90.06 90 ALA A C 1
ATOM 729 O O . ALA A 1 90 ? -17.730 2.009 20.853 1.00 90.06 90 ALA A O 1
ATOM 730 N N . ALA A 1 91 ? -15.683 1.091 20.907 1.00 90.44 91 ALA A N 1
ATOM 731 C CA . ALA A 1 91 ? -15.490 1.292 22.344 1.00 90.44 91 ALA A CA 1
ATOM 732 C C . ALA A 1 91 ? -15.556 2.778 22.757 1.00 90.44 91 ALA A C 1
ATOM 734 O O . ALA A 1 91 ? -16.113 3.116 23.80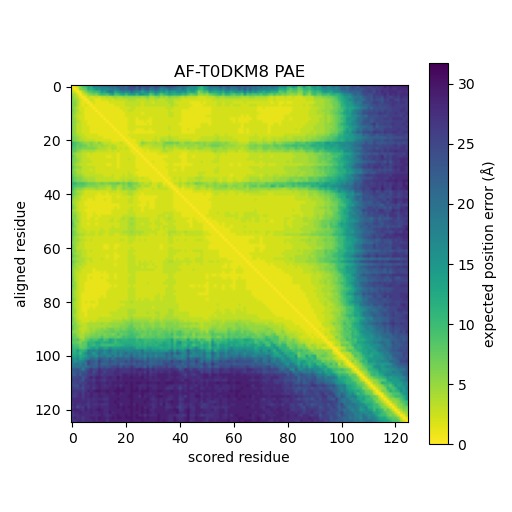2 1.00 90.44 91 ALA A O 1
ATOM 735 N N . LEU A 1 92 ? -15.017 3.687 21.934 1.00 88.94 92 LEU A N 1
ATOM 736 C CA . LEU A 1 92 ? -15.098 5.132 22.181 1.00 88.94 92 LEU A CA 1
ATOM 737 C C . LEU A 1 92 ? -16.534 5.660 22.061 1.00 88.94 92 LEU A C 1
ATOM 739 O O . LEU A 1 92 ? -16.929 6.533 22.833 1.00 88.94 92 LEU A O 1
ATOM 743 N N . GLN A 1 93 ? -17.315 5.141 21.109 1.00 88.00 93 GLN A N 1
ATOM 744 C CA . GLN A 1 93 ? -18.721 5.511 20.937 1.00 88.00 93 GLN A CA 1
ATOM 745 C C . GLN A 1 93 ? -19.571 5.049 22.126 1.00 88.00 93 GLN A C 1
ATOM 747 O O . GLN A 1 93 ? -20.352 5.847 22.637 1.00 88.00 93 GLN A O 1
ATOM 752 N N . GLU A 1 94 ? -19.361 3.826 22.620 1.00 88.50 94 GLU A N 1
ATOM 753 C CA . GLU A 1 94 ? -20.049 3.296 23.808 1.00 88.50 94 GLU A CA 1
ATOM 754 C C . GLU A 1 94 ? -19.774 4.140 25.066 1.00 88.50 94 GLU A C 1
ATOM 756 O O . GLU A 1 94 ? -20.690 4.475 25.824 1.00 88.50 94 GLU A O 1
ATOM 761 N N . GLN A 1 95 ? -18.519 4.557 25.271 1.00 84.88 95 GLN A N 1
ATOM 762 C CA . GLN A 1 95 ? -18.137 5.438 26.383 1.00 84.88 95 GLN A CA 1
ATOM 763 C C . GLN A 1 95 ? -18.727 6.849 26.242 1.00 84.88 95 GLN A C 1
ATOM 765 O O . GLN A 1 95 ? -19.140 7.465 27.233 1.00 84.88 95 GLN A O 1
ATOM 770 N N . ALA A 1 96 ? -18.798 7.370 25.015 1.00 86.25 96 ALA A N 1
ATOM 771 C CA . ALA A 1 96 ? -19.431 8.653 24.736 1.00 86.25 96 ALA A CA 1
ATOM 772 C C . ALA A 1 96 ? -20.946 8.610 25.006 1.00 86.25 96 ALA A C 1
ATOM 774 O O . ALA A 1 96 ? -21.468 9.541 25.610 1.00 86.25 96 ALA A O 1
ATOM 775 N N . SER A 1 97 ? -21.648 7.529 24.646 1.00 79.81 97 SER A N 1
ATOM 776 C CA . SER A 1 97 ? -23.077 7.378 24.962 1.00 79.81 97 SER A CA 1
ATOM 777 C C . SER A 1 97 ? -23.338 7.222 26.463 1.00 79.81 97 SER A C 1
ATOM 779 O O . SER A 1 97 ? -24.199 7.915 27.003 1.00 79.81 97 SER A O 1
ATOM 781 N N . ALA A 1 98 ? -22.543 6.413 27.173 1.00 79.50 98 ALA A N 1
ATOM 782 C CA . ALA A 1 98 ? -22.718 6.195 28.613 1.00 79.50 98 ALA A CA 1
ATOM 783 C C . ALA A 1 98 ? -22.492 7.473 29.448 1.00 79.50 98 ALA A C 1
ATOM 785 O O . ALA A 1 98 ? -23.151 7.702 30.463 1.00 79.50 98 ALA A O 1
ATOM 786 N N . SER A 1 99 ? -21.574 8.342 29.015 1.00 73.94 99 SER A N 1
ATOM 787 C CA . SER A 1 99 ? -21.298 9.619 29.690 1.00 73.94 99 SER A CA 1
ATOM 788 C C . SER A 1 99 ? -22.353 10.702 29.428 1.00 73.94 99 SER A C 1
ATOM 790 O O . SER A 1 99 ? -22.474 11.632 30.229 1.00 73.94 99 SER A O 1
ATOM 792 N N . VAL A 1 100 ? -23.143 10.582 28.356 1.00 71.75 100 VAL A N 1
ATOM 793 C CA . VAL A 1 100 ? -24.301 11.453 28.093 1.00 71.75 100 VAL A CA 1
ATOM 794 C C . VAL A 1 100 ? -25.497 11.030 28.950 1.00 71.75 100 VAL A C 1
ATOM 796 O O . VAL A 1 100 ? -26.095 11.882 29.604 1.00 71.75 100 VAL A O 1
ATOM 799 N N . GLU A 1 101 ? -25.782 9.729 29.052 1.00 67.81 101 GLU A N 1
ATOM 800 C CA . GLU A 1 101 ? -26.870 9.201 29.895 1.00 67.81 101 GLU A CA 1
ATOM 801 C C . GLU A 1 101 ? -26.655 9.494 31.391 1.00 67.81 101 GLU A C 1
ATOM 803 O O . GLU A 1 101 ? -27.586 9.886 32.095 1.00 67.81 101 GLU A O 1
ATOM 808 N N . ALA A 1 102 ? -25.413 9.401 31.880 1.00 61.19 102 ALA A N 1
ATOM 809 C CA . ALA A 1 102 ? -25.080 9.739 33.266 1.00 61.19 102 ALA A CA 1
ATOM 810 C C . ALA A 1 102 ? -25.295 11.231 33.601 1.00 61.19 102 ALA A C 1
ATOM 812 O O . ALA A 1 102 ? -25.590 11.574 34.747 1.00 61.19 102 ALA A O 1
ATOM 813 N N . ARG A 1 103 ? -25.165 12.129 32.612 1.00 58.94 103 ARG A N 1
ATOM 814 C CA . ARG A 1 103 ? -25.417 13.570 32.786 1.00 58.94 103 ARG A CA 1
ATOM 815 C C . ARG A 1 103 ? -26.909 13.883 32.815 1.00 58.94 103 ARG A C 1
ATOM 817 O O . ARG A 1 103 ? -27.328 14.683 33.650 1.00 58.94 103 ARG A O 1
ATOM 824 N N . ASP A 1 104 ? -27.703 13.224 31.975 1.00 58.59 104 ASP A N 1
ATOM 825 C CA . ASP A 1 104 ? -29.158 13.413 31.956 1.00 58.59 104 ASP A CA 1
ATOM 826 C C . ASP A 1 104 ? -29.825 12.856 33.226 1.00 58.59 104 ASP A C 1
ATOM 828 O O . ASP A 1 104 ? -30.695 13.510 33.802 1.00 58.59 104 ASP A O 1
ATOM 832 N N . ALA A 1 105 ? -29.342 11.726 33.756 1.00 57.22 105 ALA A N 1
ATOM 833 C CA . ALA A 1 105 ? -29.835 11.169 35.019 1.00 57.22 105 ALA A CA 1
ATOM 834 C C . ALA A 1 105 ? -29.600 12.100 36.231 1.00 57.22 105 ALA A C 1
ATOM 836 O O . ALA A 1 105 ? -30.437 12.162 37.135 1.00 57.22 105 ALA A O 1
ATOM 837 N N . SER A 1 106 ? -28.501 12.869 36.246 1.00 54.22 106 SER A N 1
ATOM 838 C CA . SER A 1 106 ? -28.235 13.869 37.298 1.00 54.22 106 SER A CA 1
ATOM 839 C C . SER A 1 106 ? -29.064 15.155 37.173 1.00 54.22 106 SER A C 1
ATOM 841 O O . SER A 1 106 ? -29.238 15.867 38.158 1.00 54.22 106 SER A O 1
ATOM 843 N N . ALA A 1 107 ? -29.611 15.456 35.990 1.00 51.47 107 ALA A N 1
ATOM 844 C CA . ALA A 1 107 ? -30.422 16.655 35.768 1.00 51.47 107 ALA A CA 1
ATOM 845 C C . ALA A 1 107 ? -31.884 16.474 36.221 1.00 51.47 107 ALA A C 1
ATOM 847 O O . ALA A 1 107 ? -32.569 17.452 36.535 1.00 51.47 107 ALA A O 1
ATOM 848 N N . THR A 1 108 ? -32.372 15.232 36.291 1.00 53.34 108 THR A N 1
ATOM 849 C CA . THR A 1 108 ? -33.723 14.916 36.778 1.00 53.34 108 THR A CA 1
ATOM 850 C C . THR A 1 108 ? -33.886 15.066 38.293 1.00 53.34 108 THR A C 1
ATOM 852 O O . THR A 1 108 ? -34.965 15.457 38.732 1.00 53.34 108 THR A O 1
ATOM 855 N N . SER A 1 109 ? -32.833 14.872 39.099 1.00 50.31 109 SER A N 1
ATOM 856 C CA . SER A 1 109 ? -32.924 15.007 40.566 1.00 50.31 109 SER A CA 1
ATOM 857 C C . SER A 1 109 ? -33.022 16.456 41.065 1.00 50.31 109 SER A C 1
ATOM 859 O O . SER A 1 109 ? -33.571 16.696 42.137 1.00 50.31 109 SER A O 1
ATOM 861 N N . ASP A 1 110 ? -32.554 17.442 40.290 1.00 49.22 110 ASP A N 1
ATOM 862 C CA . ASP A 1 110 ? -32.597 18.862 40.686 1.00 49.22 110 ASP A CA 1
ATOM 863 C C . ASP A 1 110 ? -33.961 19.536 40.436 1.00 49.22 110 ASP A C 1
ATOM 865 O O . ASP A 1 110 ? -34.253 20.591 41.011 1.00 49.22 110 ASP A O 1
ATOM 869 N N . LYS A 1 111 ? -34.828 18.945 39.599 1.00 48.69 111 LYS A N 1
ATOM 870 C CA . LYS A 1 111 ? -36.179 19.479 39.345 1.00 48.69 111 LYS A CA 1
ATOM 871 C C . LYS A 1 111 ? -37.208 19.063 40.399 1.00 48.69 111 LYS A C 1
ATOM 873 O O . LYS A 1 111 ? -38.121 19.845 40.655 1.00 48.69 111 LYS A O 1
ATOM 878 N N . GLU A 1 112 ? -37.057 17.908 41.051 1.00 45.06 112 GLU A N 1
ATOM 879 C CA . GLU A 1 112 ? -38.007 17.466 42.088 1.00 45.06 112 GLU A CA 1
ATOM 880 C C . GLU A 1 112 ? -37.852 18.222 43.420 1.00 45.06 112 GLU A C 1
ATOM 882 O O . GLU A 1 112 ? -38.853 18.486 44.084 1.00 45.06 112 GLU A O 1
ATOM 887 N N . LEU A 1 113 ? -36.645 18.676 43.795 1.00 48.25 113 LEU A N 1
ATOM 888 C CA . LEU A 1 113 ? -36.471 19.445 45.039 1.00 48.25 113 LEU A CA 1
ATOM 889 C C . LEU A 1 113 ? -37.029 20.877 44.972 1.00 48.25 113 LEU A C 1
ATOM 891 O O . LEU A 1 113 ? -37.462 21.406 45.995 1.00 48.25 113 LEU A O 1
ATOM 895 N N . LYS A 1 114 ? -37.050 21.518 43.794 1.00 49.78 114 LYS A N 1
ATOM 896 C CA . LYS A 1 114 ? -37.563 22.896 43.658 1.00 49.78 114 LYS A CA 1
ATOM 897 C C . LYS A 1 114 ? -39.091 22.974 43.596 1.00 49.78 114 LYS A C 1
ATOM 899 O O . LYS A 1 114 ? -39.647 23.973 44.038 1.00 49.78 114 LYS A O 1
ATOM 904 N N . GLY A 1 115 ? -39.768 21.919 43.134 1.00 42.47 115 GLY A N 1
ATOM 905 C CA . GLY A 1 115 ? -41.235 21.875 43.075 1.00 42.47 115 GLY A CA 1
ATOM 906 C C . GLY A 1 115 ? -41.917 21.771 44.445 1.00 42.47 115 GLY A C 1
ATOM 907 O O . GLY A 1 115 ? -43.029 22.264 44.615 1.00 42.47 115 GLY A O 1
ATOM 908 N N . ASN A 1 116 ? -41.244 21.194 45.446 1.00 46.28 116 ASN A N 1
ATOM 909 C CA . ASN A 1 116 ? -41.829 20.991 46.777 1.00 46.28 116 ASN A CA 1
ATOM 910 C C . ASN A 1 116 ? -41.683 22.190 47.733 1.00 46.28 116 ASN A C 1
ATOM 912 O O . ASN A 1 116 ? -42.344 22.213 48.770 1.00 46.28 116 ASN A O 1
ATOM 916 N N . PHE A 1 117 ? -40.845 23.184 47.416 1.00 45.69 117 PHE A N 1
ATOM 917 C CA . PHE A 1 117 ? -40.631 24.355 48.281 1.00 45.69 117 PHE A CA 1
ATOM 918 C C . PHE A 1 117 ? -41.552 25.542 47.937 1.00 45.69 117 PHE A C 1
ATOM 920 O O . PHE A 1 117 ? -41.865 26.345 48.813 1.00 45.69 117 PHE A O 1
ATOM 927 N N . GLU A 1 118 ? -42.059 25.636 46.701 1.00 45.09 118 GLU A N 1
ATOM 928 C CA . GLU A 1 118 ? -42.935 26.748 46.285 1.00 45.09 118 GLU A CA 1
ATOM 929 C C . GLU A 1 118 ? -44.385 26.633 46.791 1.00 45.09 118 GLU A C 1
ATOM 931 O O . GLU A 1 118 ? -45.077 27.645 46.884 1.00 45.09 118 GLU A O 1
ATOM 936 N N . PHE A 1 119 ? -44.856 25.444 47.187 1.00 47.41 119 PHE A N 1
ATOM 937 C CA . PHE A 1 119 ? -46.251 25.271 47.623 1.00 47.41 119 PHE A CA 1
ATOM 938 C C . PHE A 1 119 ? -46.491 25.612 49.107 1.00 47.41 119 PHE A C 1
ATOM 940 O O . PHE A 1 119 ? -47.613 25.931 49.497 1.00 47.41 119 PHE A O 1
ATOM 947 N N . ALA A 1 120 ? -45.450 25.598 49.948 1.00 50.41 120 ALA A N 1
ATOM 948 C CA . ALA A 1 120 ? -45.591 25.786 51.398 1.00 50.41 120 ALA A CA 1
ATOM 949 C C . ALA A 1 120 ? -45.609 27.261 51.854 1.00 50.41 120 ALA A C 1
ATOM 951 O O . ALA A 1 120 ? -45.888 27.532 53.019 1.00 50.41 120 ALA A O 1
ATOM 952 N N . SER A 1 121 ? -45.339 28.221 50.960 1.00 49.31 121 SER A N 1
ATOM 953 C CA . SER A 1 121 ? -45.192 29.640 51.330 1.00 49.31 121 SER A CA 1
ATOM 954 C C . SER A 1 121 ? -46.431 30.518 51.078 1.00 49.31 121 SER A C 1
ATOM 956 O O . SER A 1 121 ? -46.356 31.719 51.333 1.00 49.31 121 SER A O 1
ATOM 958 N N . SER A 1 122 ? -47.559 29.981 50.587 1.00 51.19 122 SER A N 1
ATOM 959 C CA . SER A 1 122 ? -48.741 30.805 50.239 1.00 51.19 122 SER A CA 1
ATOM 960 C C . SER A 1 122 ? -49.932 30.725 51.204 1.00 51.19 122 SER A C 1
ATOM 962 O O . SER A 1 122 ? -50.950 31.365 50.953 1.00 51.19 122 SER A O 1
ATOM 964 N N . LEU A 1 123 ? -49.825 30.006 52.327 1.00 50.50 123 LEU A N 1
ATOM 965 C CA . LEU A 1 123 ? -50.933 29.851 53.277 1.00 50.50 123 LEU A CA 1
ATOM 966 C C . LEU A 1 123 ? -50.611 30.434 54.659 1.00 50.50 123 LEU A C 1
ATOM 968 O O . LEU A 1 123 ? -50.535 29.712 55.646 1.00 50.50 123 LEU A O 1
ATOM 972 N N . VAL A 1 124 ? -50.431 31.754 54.722 1.00 45.16 124 VAL A N 1
ATOM 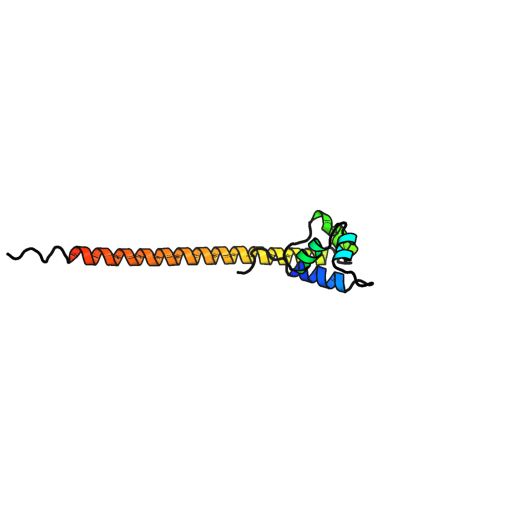973 C CA . VAL A 1 124 ? -50.637 32.531 55.954 1.00 45.16 124 VAL A CA 1
ATOM 974 C C . VAL A 1 124 ? -51.318 33.845 55.563 1.00 45.16 124 VAL A C 1
ATOM 976 O O . VAL A 1 124 ? -50.656 34.805 55.172 1.00 45.16 124 VAL A O 1
ATOM 979 N N . ILE A 1 125 ? -52.650 33.854 55.626 1.00 42.69 125 ILE A N 1
ATOM 980 C CA . ILE A 1 125 ? -53.468 35.056 55.836 1.00 42.69 125 ILE A CA 1
ATOM 981 C C . ILE A 1 125 ? -54.249 34.808 57.119 1.00 42.69 125 ILE A C 1
ATOM 983 O O . ILE A 1 125 ? -54.821 33.698 57.227 1.00 42.69 125 ILE A O 1
#

Nearest PDB structures (foldseek):
  1y7y-assembly1_A  TM=8.289E-01  e=2.607E-03  Aeromonas hydrophila
  1y7y-assembly1_B  TM=8.302E-01  e=5.230E-03  Aeromonas hydrophila
  3g5g-assembly5_J  TM=7.130E-01  e=2.928E-03  Enterobacter sp. RFL1396
  6hu8-assembly1_A  TM=7.580E-01  e=1.200E-01  Streptococcus vestibularis F0396
  6qer-assembly4_D  TM=7.510E-01  e=2.143E-01  Streptococcus thermophilus LMD-9

Mean predicted aligned error: 10.53 Å

pLDDT: mean 84.55, std 18.46, range [42.47, 98.38]